Protein AF-A0A3D0UPC4-F1 (afdb_monomer_lite)

Structure (mmCIF, N/CA/C/O backbone):
data_AF-A0A3D0UPC4-F1
#
_entry.id   AF-A0A3D0UPC4-F1
#
loop_
_atom_site.group_PDB
_atom_site.id
_atom_site.type_symbol
_atom_site.label_atom_id
_atom_site.label_alt_id
_atom_site.label_comp_id
_atom_site.label_asym_id
_atom_site.label_entity_id
_atom_site.label_seq_id
_atom_site.pdbx_PDB_ins_code
_atom_site.Cartn_x
_atom_site.Cartn_y
_atom_site.Cartn_z
_atom_site.occupancy
_atom_site.B_iso_or_equiv
_atom_site.auth_seq_id
_atom_site.auth_comp_id
_atom_site.auth_asym_id
_atom_site.auth_atom_id
_atom_site.pdbx_PDB_model_num
ATOM 1 N N . HIS A 1 1 ? 1.225 21.326 1.038 1.00 52.59 1 HIS A N 1
ATOM 2 C CA . HIS A 1 1 ? 1.968 21.992 -0.051 1.00 52.59 1 HIS A CA 1
ATOM 3 C C . HIS A 1 1 ? 1.790 21.125 -1.294 1.00 52.59 1 HIS A C 1
ATOM 5 O O . HIS A 1 1 ? 2.274 20.005 -1.297 1.00 52.59 1 HIS A O 1
ATOM 11 N N . ILE A 1 2 ? 0.985 21.579 -2.260 1.00 56.53 2 ILE A N 1
ATOM 12 C CA . ILE A 1 2 ? 0.449 20.768 -3.379 1.00 56.53 2 ILE A CA 1
ATOM 13 C C . ILE A 1 2 ? 1.542 20.256 -4.331 1.00 56.53 2 ILE A C 1
ATOM 15 O O . ILE A 1 2 ? 1.426 19.154 -4.855 1.00 56.53 2 ILE A O 1
ATOM 19 N N . ILE A 1 3 ? 2.646 21.001 -4.453 1.00 59.88 3 ILE A N 1
ATOM 20 C CA . ILE A 1 3 ? 3.750 20.690 -5.370 1.00 59.88 3 ILE A CA 1
ATOM 21 C C . ILE A 1 3 ? 4.330 19.284 -5.116 1.00 59.88 3 ILE A C 1
ATOM 23 O O . ILE A 1 3 ? 4.710 18.618 -6.064 1.00 59.88 3 ILE A O 1
ATOM 27 N N . GLY A 1 4 ? 4.385 18.794 -3.870 1.00 66.19 4 GLY A N 1
ATOM 28 C CA . GLY A 1 4 ? 4.949 17.465 -3.577 1.00 66.19 4 GLY A CA 1
ATOM 29 C C . GLY A 1 4 ? 4.081 16.304 -4.074 1.00 66.19 4 GLY A C 1
ATOM 30 O O . GLY A 1 4 ? 4.589 15.384 -4.704 1.00 66.19 4 GLY A O 1
ATOM 31 N N . TYR A 1 5 ? 2.765 16.396 -3.861 1.00 73.62 5 TYR A N 1
ATOM 32 C CA . TYR A 1 5 ? 1.813 15.331 -4.192 1.00 73.62 5 TYR A CA 1
ATOM 33 C C . TYR A 1 5 ? 1.719 15.092 -5.706 1.00 73.62 5 TYR A C 1
ATOM 35 O O . TYR A 1 5 ? 1.660 13.958 -6.162 1.00 73.62 5 TYR A O 1
ATOM 43 N N . GLU A 1 6 ? 1.796 16.154 -6.513 1.00 76.12 6 GLU A N 1
ATOM 44 C CA . GLU A 1 6 ? 1.784 16.048 -7.980 1.00 76.12 6 GLU A CA 1
ATOM 45 C C . GLU A 1 6 ? 3.019 15.320 -8.539 1.00 76.12 6 GLU A C 1
ATOM 47 O O . GLU A 1 6 ? 2.918 14.580 -9.521 1.00 76.12 6 GLU A O 1
ATOM 52 N N . HIS A 1 7 ? 4.186 15.493 -7.910 1.00 80.38 7 HIS A N 1
ATOM 53 C CA . HIS A 1 7 ? 5.409 14.801 -8.322 1.00 80.38 7 HIS A CA 1
ATOM 54 C C . HIS A 1 7 ? 5.358 13.307 -7.983 1.00 80.38 7 HIS A C 1
ATOM 56 O O . HIS A 1 7 ? 5.864 12.496 -8.758 1.00 80.38 7 HIS A O 1
ATOM 62 N N . GLU A 1 8 ? 4.696 12.924 -6.888 1.00 83.00 8 GLU A N 1
ATOM 63 C CA . GLU A 1 8 ? 4.509 11.514 -6.521 1.00 83.00 8 GLU A CA 1
ATOM 64 C C . GLU A 1 8 ? 3.748 10.737 -7.604 1.00 83.00 8 GLU A C 1
ATOM 66 O O . GLU A 1 8 ? 4.142 9.619 -7.932 1.00 83.00 8 GLU A O 1
ATOM 71 N N . PHE A 1 9 ? 2.747 11.339 -8.260 1.00 84.81 9 PHE A N 1
ATOM 72 C CA . PHE A 1 9 ? 2.068 10.690 -9.392 1.00 84.81 9 PHE A CA 1
ATOM 73 C C . PHE A 1 9 ? 3.002 10.429 -10.571 1.00 84.81 9 PHE A C 1
ATOM 75 O O . PHE A 1 9 ? 2.960 9.356 -11.174 1.00 84.81 9 PHE A O 1
ATOM 82 N N . HIS A 1 10 ? 3.857 11.396 -10.907 1.00 87.44 10 HIS A N 1
ATOM 83 C CA . HIS A 1 10 ? 4.808 11.234 -12.003 1.00 87.44 10 HIS A CA 1
ATOM 84 C C . HIS A 1 10 ? 5.829 10.137 -11.683 1.00 87.44 10 HIS A C 1
ATOM 86 O O . HIS A 1 10 ? 6.132 9.311 -12.544 1.00 87.44 10 HIS A O 1
ATOM 92 N N . HIS A 1 11 ? 6.314 10.081 -10.441 1.00 89.19 11 HIS A N 1
ATOM 93 C CA . HIS A 1 11 ? 7.206 9.017 -9.989 1.00 89.19 11 HIS A CA 1
ATOM 94 C C . HIS A 1 11 ? 6.528 7.642 -10.011 1.00 89.19 11 HIS A C 1
ATOM 96 O O . HIS A 1 11 ? 7.115 6.703 -10.545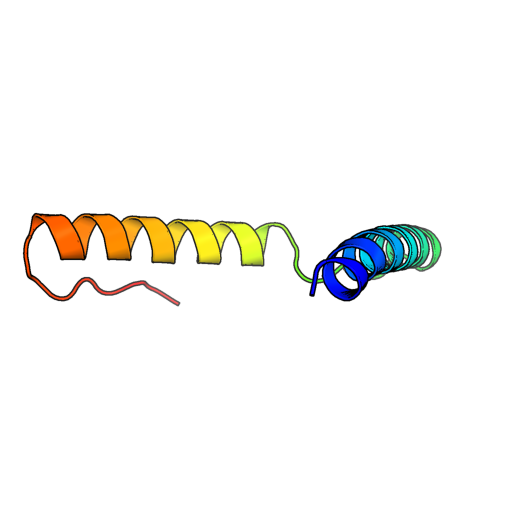 1.00 89.19 11 HIS A O 1
ATOM 102 N N . ALA A 1 12 ? 5.270 7.538 -9.572 1.00 88.62 12 ALA A N 1
ATOM 103 C CA . ALA A 1 12 ? 4.510 6.290 -9.620 1.00 88.62 12 ALA A CA 1
ATOM 104 C C . ALA A 1 12 ? 4.352 5.746 -11.053 1.00 88.62 12 ALA A C 1
ATOM 106 O O . ALA A 1 12 ? 4.504 4.547 -11.284 1.00 88.62 12 ALA A O 1
ATOM 107 N N . VAL A 1 13 ? 4.105 6.618 -12.040 1.00 92.06 13 VAL A N 1
ATOM 108 C CA . VAL A 1 13 ? 4.030 6.212 -13.456 1.00 92.06 13 VAL A CA 1
ATOM 109 C C . VAL A 1 13 ? 5.386 5.724 -13.968 1.00 92.06 13 VAL A C 1
ATOM 111 O O . VAL A 1 13 ? 5.450 4.706 -14.657 1.00 92.06 13 VAL A O 1
ATOM 114 N N . VAL A 1 14 ? 6.474 6.419 -13.629 1.00 93.44 14 VAL A N 1
ATOM 115 C CA . VAL A 1 14 ? 7.833 6.005 -14.015 1.00 93.44 14 VAL A CA 1
ATOM 116 C C . VAL A 1 14 ? 8.183 4.641 -13.418 1.00 93.44 14 VAL A C 1
ATOM 118 O O . VAL A 1 14 ? 8.714 3.787 -14.130 1.00 93.44 14 VAL A O 1
ATOM 121 N N . ASP A 1 15 ? 7.868 4.413 -12.146 1.00 91.38 15 ASP A N 1
ATOM 122 C CA . ASP A 1 15 ? 8.160 3.152 -11.464 1.00 91.38 15 ASP A CA 1
ATOM 123 C C . ASP A 1 15 ? 7.317 2.000 -12.017 1.00 91.38 15 ASP A C 1
ATOM 125 O O . ASP A 1 15 ? 7.838 0.906 -12.236 1.00 91.38 15 ASP A O 1
ATOM 129 N N . PHE A 1 16 ? 6.054 2.259 -12.361 1.00 92.12 16 PHE A N 1
ATOM 130 C CA . PHE A 1 16 ? 5.205 1.287 -13.045 1.00 92.12 16 PHE A CA 1
ATOM 131 C C . PHE A 1 16 ? 5.769 0.881 -14.415 1.00 92.12 16 PHE A C 1
ATOM 133 O O . PHE A 1 16 ? 5.868 -0.309 -14.715 1.00 92.12 16 PHE A O 1
ATOM 140 N N . MET A 1 17 ? 6.203 1.846 -15.233 1.00 95.56 17 MET A N 1
ATOM 141 C CA . MET A 1 17 ? 6.785 1.548 -16.549 1.00 95.56 17 MET A CA 1
ATOM 142 C C . MET A 1 17 ? 8.102 0.769 -16.437 1.00 95.56 17 MET A C 1
ATOM 144 O O . MET A 1 17 ? 8.310 -0.187 -17.183 1.00 95.56 17 MET A O 1
ATOM 148 N N . LYS A 1 18 ? 8.961 1.108 -15.467 1.00 95.25 18 LYS A N 1
ATOM 149 C CA . LYS A 1 18 ? 10.189 0.346 -15.179 1.00 95.25 18 LYS A CA 1
ATOM 150 C C . LYS A 1 18 ? 9.896 -1.068 -14.688 1.00 95.25 18 LYS A C 1
ATOM 152 O O . LYS A 1 18 ? 10.636 -1.990 -15.022 1.00 95.25 18 LYS A O 1
ATOM 157 N N . ALA A 1 19 ? 8.849 -1.251 -13.885 1.00 93.81 19 ALA A N 1
ATOM 158 C CA . ALA A 1 19 ? 8.446 -2.567 -13.408 1.00 93.81 19 ALA A CA 1
ATOM 159 C C . ALA A 1 19 ? 7.990 -3.465 -14.569 1.00 93.81 19 ALA A C 1
ATOM 161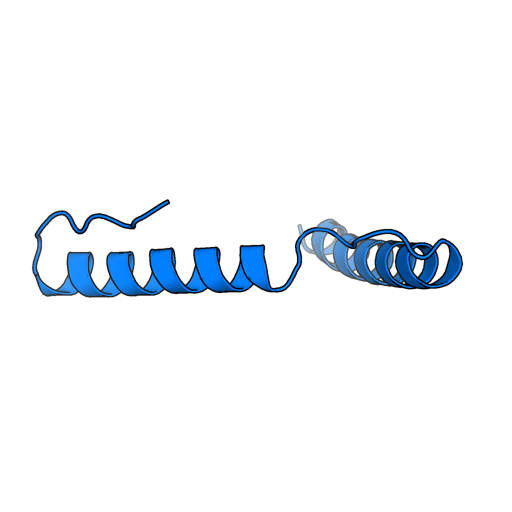 O O . ALA A 1 19 ? 8.364 -4.636 -14.618 1.00 93.81 19 ALA A O 1
ATOM 162 N N . ILE A 1 20 ? 7.270 -2.897 -15.546 1.00 94.38 20 ILE A N 1
ATOM 163 C CA . ILE A 1 20 ? 6.904 -3.588 -16.791 1.00 94.38 20 ILE A CA 1
ATOM 164 C C . ILE A 1 20 ? 8.151 -3.956 -17.600 1.00 94.38 20 ILE A C 1
ATOM 166 O O . ILE A 1 20 ? 8.287 -5.107 -18.005 1.00 94.38 20 ILE A O 1
ATOM 170 N N . GLU A 1 21 ? 9.059 -3.000 -17.823 1.00 96.62 21 GLU A N 1
ATOM 171 C CA . GLU A 1 21 ? 10.288 -3.217 -18.600 1.00 96.62 21 GLU A CA 1
ATOM 172 C C . GLU A 1 21 ? 11.161 -4.330 -18.002 1.00 96.62 21 GLU A C 1
ATOM 174 O O . GLU A 1 21 ? 11.647 -5.198 -18.724 1.00 96.62 21 GLU A O 1
ATOM 179 N N . ASN A 1 22 ? 11.322 -4.335 -16.677 1.00 95.31 22 ASN A N 1
ATOM 180 C CA . ASN A 1 22 ? 12.192 -5.278 -15.976 1.00 95.31 22 ASN A CA 1
ATOM 181 C C . ASN A 1 22 ? 11.488 -6.580 -15.562 1.00 95.31 22 ASN A C 1
ATOM 183 O O . ASN A 1 22 ? 12.133 -7.473 -15.011 1.00 95.31 22 ASN A O 1
ATOM 187 N N . GLY A 1 23 ? 10.172 -6.696 -15.777 1.00 94.62 23 GLY A N 1
ATOM 188 C CA . GLY A 1 23 ? 9.373 -7.829 -15.301 1.00 94.62 23 GLY A CA 1
ATOM 189 C C . GLY A 1 23 ? 9.379 -7.985 -13.774 1.00 94.62 23 GLY A C 1
ATOM 190 O O . GLY A 1 23 ? 9.237 -9.096 -13.266 1.00 94.62 23 GLY A O 1
ATOM 191 N N . THR A 1 24 ? 9.584 -6.893 -13.035 1.00 94.50 24 THR A N 1
ATOM 192 C CA . THR A 1 24 ? 9.649 -6.888 -11.567 1.00 94.50 24 THR A CA 1
ATOM 193 C C . THR A 1 24 ? 8.294 -6.525 -10.959 1.00 94.50 24 THR A C 1
ATOM 195 O O . THR A 1 24 ? 7.526 -5.788 -11.576 1.00 94.50 24 THR A O 1
ATOM 198 N N . PRO A 1 25 ? 7.977 -6.986 -9.737 1.00 90.81 25 PRO A N 1
ATOM 199 C CA . PRO A 1 25 ? 6.751 -6.577 -9.059 1.00 90.81 25 PRO A CA 1
ATOM 200 C C . PRO A 1 25 ? 6.750 -5.068 -8.774 1.00 90.81 25 PRO A C 1
ATOM 202 O O . PRO A 1 25 ? 7.774 -4.501 -8.392 1.00 90.81 25 PRO A O 1
ATOM 205 N N . ILE A 1 26 ? 5.588 -4.433 -8.938 1.00 93.50 26 ILE A N 1
ATOM 206 C CA . ILE A 1 26 ? 5.339 -3.055 -8.499 1.00 93.50 26 ILE A CA 1
ATOM 207 C C . ILE A 1 26 ? 4.875 -3.059 -7.038 1.00 93.50 26 ILE A C 1
ATOM 209 O O . ILE A 1 26 ? 4.213 -4.002 -6.601 1.00 93.50 26 ILE A O 1
ATOM 213 N N . ALA A 1 27 ? 5.219 -2.016 -6.287 1.00 90.94 27 ALA A N 1
ATOM 214 C CA . ALA A 1 27 ? 4.720 -1.781 -4.938 1.00 90.94 27 ALA A CA 1
ATOM 215 C C . ALA A 1 27 ? 4.367 -0.288 -4.767 1.00 90.94 27 ALA A C 1
ATOM 217 O O . ALA A 1 27 ? 5.116 0.551 -5.273 1.00 90.94 27 ALA A O 1
ATOM 218 N N . PRO A 1 28 ? 3.280 0.056 -4.052 1.00 90.81 28 PRO A N 1
ATOM 219 C CA . PRO A 1 28 ? 2.240 -0.856 -3.568 1.00 90.81 28 PRO A CA 1
ATOM 220 C C . PRO A 1 28 ? 1.475 -1.516 -4.728 1.00 90.81 28 PRO A C 1
ATOM 222 O O . PRO A 1 28 ? 1.352 -0.951 -5.815 1.00 90.81 28 PRO A O 1
ATOM 225 N N . ASN A 1 29 ? 0.996 -2.738 -4.511 1.00 90.69 29 ASN A N 1
ATOM 226 C CA . ASN A 1 29 ? 0.218 -3.505 -5.484 1.00 90.69 29 ASN A CA 1
ATOM 227 C C . ASN A 1 29 ? -1.231 -3.708 -5.016 1.00 90.69 29 ASN A C 1
ATOM 229 O O . ASN A 1 29 ? -1.670 -3.184 -3.995 1.00 90.69 29 ASN A O 1
ATOM 233 N N . PHE A 1 30 ? -2.005 -4.485 -5.773 1.00 92.25 30 PHE A N 1
ATOM 234 C CA . PHE A 1 30 ? -3.408 -4.731 -5.440 1.00 92.25 30 PHE A CA 1
ATOM 235 C C . PHE A 1 30 ? -3.626 -5.471 -4.118 1.00 92.25 30 PHE A C 1
ATOM 237 O O . PHE A 1 30 ? -4.669 -5.274 -3.504 1.00 92.25 30 PHE A O 1
ATOM 244 N N . TYR A 1 31 ? -2.682 -6.300 -3.666 1.00 93.62 31 TYR A N 1
ATOM 245 C CA . TYR A 1 31 ? -2.782 -6.937 -2.354 1.00 93.62 31 TYR A CA 1
ATOM 246 C C . TYR A 1 31 ? -2.669 -5.900 -1.234 1.00 93.62 31 TYR A C 1
ATOM 248 O O . TYR A 1 31 ? -3.465 -5.923 -0.298 1.00 93.62 31 TYR A O 1
ATOM 256 N N . ASP A 1 32 ? -1.754 -4.939 -1.376 1.00 92.44 32 ASP A N 1
ATOM 257 C CA . ASP A 1 32 ? -1.638 -3.822 -0.436 1.00 92.44 32 ASP A CA 1
ATOM 258 C C . ASP A 1 32 ? -2.930 -2.985 -0.422 1.00 92.44 32 ASP A C 1
ATOM 260 O O . ASP A 1 32 ? -3.444 -2.650 0.644 1.00 92.44 32 ASP A O 1
ATOM 264 N N . GLY A 1 33 ? -3.518 -2.737 -1.599 1.00 91.31 33 GLY A N 1
ATOM 265 C CA . GLY A 1 33 ? -4.811 -2.055 -1.721 1.00 91.31 33 GLY A CA 1
ATOM 266 C C . GLY A 1 33 ? -5.981 -2.833 -1.104 1.00 91.31 33 GLY A C 1
ATOM 267 O O . GLY A 1 33 ? -6.862 -2.239 -0.485 1.00 91.31 33 GLY A O 1
ATOM 268 N N . LEU A 1 34 ? -5.994 -4.166 -1.210 1.00 93.75 34 LEU A N 1
ATOM 269 C CA . LEU A 1 34 ? -6.989 -5.003 -0.533 1.00 93.75 34 LEU A CA 1
ATOM 270 C C . LEU A 1 34 ? -6.872 -4.862 0.990 1.00 93.75 34 LEU A C 1
ATOM 272 O O . LEU A 1 34 ? -7.881 -4.640 1.659 1.00 93.75 34 LEU A O 1
ATOM 276 N N . LYS A 1 35 ? -5.649 -4.933 1.528 1.00 94.38 35 LYS A N 1
ATOM 277 C CA . LYS A 1 35 ? -5.397 -4.746 2.962 1.00 94.38 35 LYS A CA 1
ATOM 278 C C . LYS A 1 35 ? -5.810 -3.358 3.444 1.00 94.38 35 LYS A C 1
ATOM 280 O O . LYS A 1 35 ? -6.380 -3.236 4.527 1.00 94.38 35 LYS A O 1
ATOM 285 N N . GLU A 1 36 ? -5.590 -2.322 2.638 1.00 94.94 36 GLU A N 1
ATOM 286 C CA . GLU A 1 36 ? -6.071 -0.973 2.941 1.00 94.94 36 GLU A CA 1
ATOM 287 C C . GLU A 1 36 ? -7.602 -0.947 3.080 1.00 94.94 36 GLU A C 1
ATOM 289 O O . GLU A 1 36 ? -8.128 -0.461 4.084 1.00 94.94 36 GLU A O 1
ATOM 294 N N . VAL A 1 37 ? -8.327 -1.543 2.129 1.00 95.25 37 VAL A N 1
ATOM 295 C CA . VAL A 1 37 ? -9.796 -1.612 2.171 1.00 95.25 37 VAL A CA 1
ATOM 296 C C . VAL A 1 37 ? -10.301 -2.406 3.382 1.00 95.25 37 VAL A C 1
ATOM 298 O O . VAL A 1 37 ? -11.274 -1.989 4.013 1.00 95.25 37 VAL A O 1
ATOM 301 N N . GLU A 1 38 ? -9.645 -3.507 3.755 1.00 95.12 38 GLU A N 1
ATOM 302 C CA . GLU A 1 38 ? -9.988 -4.285 4.957 1.00 95.12 38 GLU A CA 1
ATOM 303 C C . GLU A 1 38 ? -9.874 -3.445 6.238 1.00 95.12 38 GLU A C 1
ATOM 305 O O . GLU A 1 38 ? -10.772 -3.463 7.088 1.00 95.12 38 GLU A O 1
ATOM 310 N N . VAL A 1 39 ? -8.803 -2.655 6.359 1.00 95.94 39 VAL A N 1
ATOM 311 C CA . VAL A 1 39 ? -8.604 -1.741 7.491 1.00 95.94 39 VAL A CA 1
ATOM 312 C C . VAL A 1 39 ? -9.664 -0.641 7.501 1.00 95.94 39 VAL A C 1
ATOM 314 O O . VAL A 1 39 ? -10.245 -0.367 8.554 1.00 95.94 39 VAL A O 1
ATOM 317 N N . LEU A 1 40 ? -9.963 -0.038 6.346 1.00 95.69 40 LEU A N 1
ATOM 318 C CA . LEU A 1 40 ? -11.004 0.988 6.229 1.00 95.69 40 LEU A CA 1
ATOM 319 C C . LEU A 1 40 ? -12.382 0.442 6.633 1.00 95.69 40 LEU A C 1
ATOM 321 O O . LEU A 1 40 ? -13.112 1.097 7.381 1.00 95.69 40 LEU A O 1
ATOM 325 N N . ALA A 1 41 ? -12.718 -0.780 6.212 1.00 95.50 41 ALA A N 1
ATOM 326 C CA . ALA A 1 41 ? -13.969 -1.440 6.572 1.00 95.50 41 ALA A CA 1
ATOM 327 C C . ALA A 1 41 ? -14.062 -1.727 8.082 1.00 95.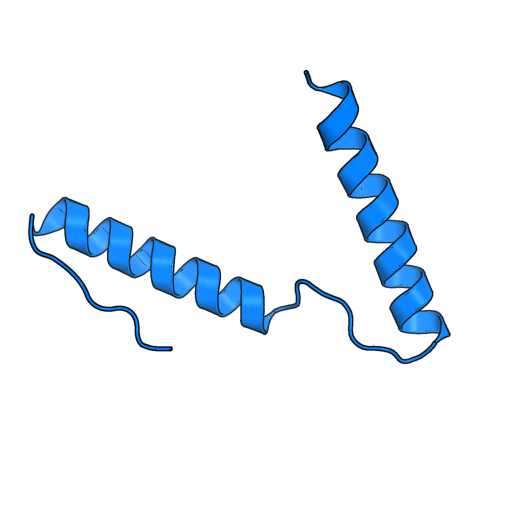50 41 ALA A C 1
ATOM 329 O O . ALA A 1 41 ? -15.099 -1.485 8.707 1.00 95.50 41 ALA A O 1
ATOM 330 N N . ALA A 1 42 ? -12.974 -2.196 8.697 1.00 94.75 42 ALA A N 1
ATOM 331 C CA . ALA A 1 42 ? -12.921 -2.405 10.141 1.00 94.75 42 ALA A CA 1
ATOM 332 C C . ALA A 1 42 ? -13.028 -1.087 10.924 1.00 94.75 42 ALA A C 1
ATOM 334 O O . ALA A 1 42 ? -13.713 -1.039 11.948 1.00 94.75 42 ALA A O 1
ATOM 335 N N . GLY A 1 43 ? -12.408 -0.013 10.425 1.00 96.06 43 GLY A N 1
ATOM 336 C CA . GLY A 1 43 ? -12.523 1.333 10.985 1.00 96.06 43 GLY A CA 1
ATOM 337 C C . GLY A 1 43 ? -13.961 1.849 10.966 1.00 96.06 43 GLY A C 1
ATOM 338 O O . GLY A 1 43 ? -14.461 2.301 11.996 1.00 96.06 43 GLY A O 1
ATOM 339 N N . ALA A 1 44 ? -14.658 1.697 9.836 1.00 95.88 44 ALA A N 1
ATOM 340 C CA . ALA A 1 44 ? -16.073 2.049 9.716 1.00 95.88 44 ALA A CA 1
ATOM 341 C C . ALA A 1 44 ? -16.940 1.272 10.725 1.00 95.88 44 ALA A C 1
ATOM 343 O O . ALA A 1 44 ? -17.687 1.868 11.500 1.00 95.88 44 ALA A O 1
ATOM 344 N N . LYS A 1 45 ? -16.756 -0.051 10.815 1.00 95.38 45 LYS A N 1
ATOM 345 C CA . LYS A 1 45 ? -17.475 -0.901 11.779 1.00 95.38 45 LYS A CA 1
ATOM 346 C C . LYS A 1 45 ? -17.173 -0.533 13.236 1.00 95.38 45 LYS A C 1
ATOM 348 O O . LYS A 1 45 ? -18.048 -0.606 14.101 1.00 95.38 45 LYS A O 1
ATOM 353 N N . SER A 1 46 ? -15.936 -0.144 13.531 1.00 96.44 46 SER A N 1
ATOM 354 C CA . SER A 1 46 ? -15.540 0.301 14.867 1.00 96.44 46 SER A CA 1
ATOM 355 C C . SER A 1 46 ? -16.225 1.615 15.245 1.00 96.44 46 SER A C 1
ATOM 357 O O . SE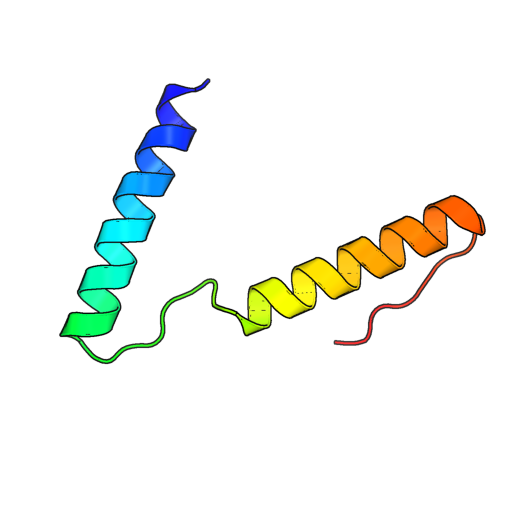R A 1 46 ? -16.741 1.729 16.356 1.00 96.44 46 SER A O 1
ATOM 359 N N . ALA A 1 47 ? -16.312 2.566 14.310 1.00 95.50 47 ALA A N 1
ATOM 360 C CA . ALA A 1 47 ? -17.008 3.834 14.514 1.00 95.50 47 ALA A CA 1
ATOM 361 C C . ALA A 1 47 ? -18.515 3.644 14.764 1.00 95.50 47 ALA A C 1
ATOM 363 O O . ALA A 1 47 ? -19.083 4.330 15.609 1.00 95.50 47 ALA A O 1
ATOM 364 N N . GLU A 1 48 ? -19.151 2.688 14.080 1.00 96.25 48 GLU A N 1
ATOM 365 C CA . GLU A 1 48 ? -20.576 2.378 14.261 1.00 96.25 48 GLU A CA 1
ATOM 366 C C . GLU A 1 48 ? -20.879 1.693 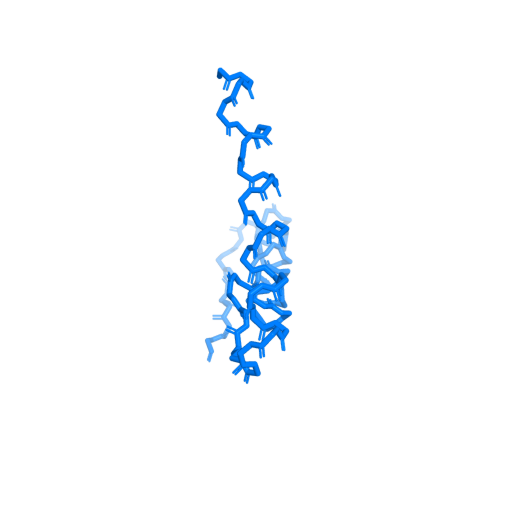15.599 1.00 96.25 48 GLU A C 1
ATOM 368 O O . GLU A 1 48 ? -21.880 1.989 16.250 1.00 96.25 48 GLU A O 1
ATOM 373 N N . THR A 1 49 ? -20.026 0.756 16.014 1.00 95.00 49 THR A N 1
ATOM 374 C CA . THR A 1 49 ? -20.278 -0.090 17.193 1.00 95.00 49 THR A CA 1
ATOM 375 C C . THR A 1 49 ? -19.669 0.455 18.483 1.00 95.00 49 THR A C 1
ATOM 377 O O . THR A 1 49 ? -20.025 0.000 19.569 1.00 95.00 49 THR A O 1
ATOM 380 N N . GLY A 1 50 ? -18.720 1.391 18.387 1.00 94.12 50 GLY A N 1
ATOM 381 C CA . GLY A 1 50 ? -17.902 1.851 19.513 1.00 94.12 50 GLY A CA 1
ATOM 382 C C . GLY A 1 50 ? -16.978 0.768 20.084 1.00 94.12 50 GLY A C 1
ATOM 383 O O . GLY A 1 50 ? -16.425 0.932 21.171 1.00 94.12 50 GLY A O 1
ATOM 384 N N . GLN A 1 51 ? -16.823 -0.357 19.381 1.00 92.31 51 GLN A N 1
ATOM 385 C CA . GLN A 1 51 ? -16.022 -1.498 19.808 1.00 92.31 51 G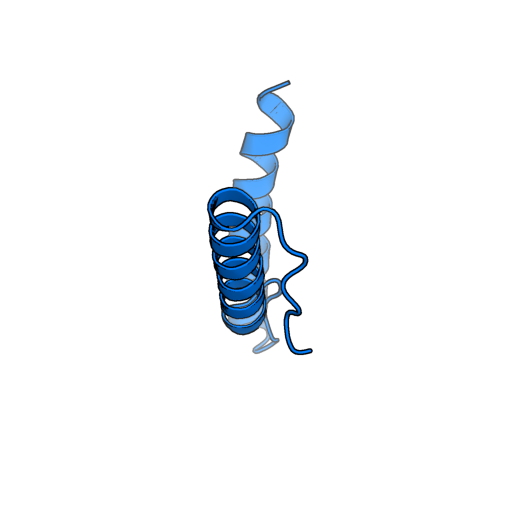LN A CA 1
ATOM 386 C C . GLN A 1 51 ? -14.754 -1.614 18.972 1.00 92.31 51 GLN A C 1
ATOM 388 O O . GLN A 1 51 ? -14.689 -1.198 17.814 1.00 92.31 51 GLN A O 1
ATOM 393 N N . ARG A 1 52 ? -13.726 -2.228 19.556 1.00 91.00 52 ARG A N 1
ATOM 394 C CA . ARG A 1 52 ? -12.503 -2.563 18.830 1.00 91.00 52 ARG A CA 1
ATOM 395 C C . ARG A 1 52 ? -12.790 -3.694 17.839 1.00 91.00 52 ARG A C 1
ATOM 397 O O . ARG A 1 52 ? -13.259 -4.753 18.244 1.00 91.00 52 ARG A O 1
ATOM 404 N N . VAL A 1 53 ? -12.454 -3.483 16.568 1.00 91.94 53 VAL A N 1
ATOM 405 C CA . VAL A 1 53 ? -12.559 -4.491 15.502 1.00 91.94 53 VAL A CA 1
ATOM 406 C C . VAL A 1 53 ? -11.153 -4.966 15.133 1.00 91.94 53 VAL A C 1
ATOM 408 O O . VAL A 1 53 ? -10.256 -4.147 14.939 1.00 91.94 53 VAL A O 1
ATOM 411 N N . SER A 1 54 ? -10.935 -6.282 15.087 1.00 90.00 54 SER A N 1
ATOM 412 C CA . SER A 1 54 ? -9.672 -6.880 14.641 1.00 90.00 54 SER A CA 1
ATOM 413 C C . SER A 1 54 ? -9.646 -7.026 13.121 1.00 90.00 54 SER A C 1
ATOM 415 O O . SER A 1 54 ? -10.626 -7.483 12.536 1.00 90.00 54 SER A O 1
ATOM 417 N N . VAL A 1 55 ? -8.513 -6.685 12.510 1.00 87.12 55 VAL A N 1
ATOM 418 C CA . VAL A 1 55 ? -8.202 -6.975 11.103 1.00 87.12 55 VAL A CA 1
ATOM 419 C C . VAL A 1 55 ? -7.230 -8.153 11.095 1.00 87.12 55 VAL A C 1
ATOM 421 O O . VAL A 1 55 ? -6.281 -8.154 11.883 1.00 87.12 55 VAL A O 1
ATOM 424 N N . GLU A 1 56 ? -7.490 -9.172 10.278 1.00 73.44 56 GLU A N 1
ATOM 425 C CA . GLU A 1 56 ? -6.580 -10.313 10.134 1.00 73.44 56 GLU A CA 1
ATOM 426 C C . GLU A 1 56 ? -5.418 -9.956 9.192 1.00 73.44 56 GLU A C 1
ATOM 428 O O . GLU A 1 56 ? -5.610 -9.314 8.155 1.00 73.44 56 GLU A O 1
ATOM 433 N N . ASN A 1 57 ? -4.200 -10.349 9.581 1.00 58.88 57 ASN A N 1
ATOM 434 C CA . ASN A 1 57 ? -2.975 -10.107 8.810 1.00 58.88 57 ASN A CA 1
ATOM 435 C C . ASN A 1 57 ? -2.756 -11.208 7.779 1.00 58.88 57 ASN A C 1
ATOM 437 O O . ASN A 1 57 ? -2.662 -12.379 8.203 1.00 58.88 57 ASN A O 1
#

Radius of gyration: 16.49 Å; chains: 1; bounding box: 33×32×38 Å

Secondary structure (DSSP, 8-state):
-HHHHHHHHHHHHHHHHHHHHHTPPPSS-HHHHHHHHHHHHHHHHHHHHSS--PPP-

Foldseek 3Di:
DVVVVVVVVVVLVVQVVVCVVVVHDDPPDVVVVVLVVQVVVQVVVCVVPVDHGDRDD

pLDDT: mean 88.74, std 10.73, range [52.59, 96.62]

Sequence (57 aa):
HIIGYEHEFHHAVVDFMKAIENGTPIAPNFYDGLKEVEVLAAGAKSAETGQRVSVEN